Protein AF-A0A8T5RRR8-F1 (afdb_monomer_lite)

Sequence (151 aa):
MMFDWLWATLPSEVGQSVFDFFSFGHLAMGVVVFSLLSLISTIRNLFDPNNFKVQKSHWLWFFVGTIIFAVFWEVVENTLILQWGLKHLNQQDSIINAIADIVLGGISALIVGVIGYLLYEKVKKYEFLLFYISAALLFVLFFVIYVVLEF

Foldseek 3Di:
DPQLQAEPPDLVSVLRHQDYPCLVVLLLLLLQQLLVQLLVQQVVLVPVPVRNARDLVCLVVSLVSQLVVLLVVLVCCQPVCLVVVLDRVSDHHDPSNSVSSSVSSSVSNVVSSVVLVVCRVPDDSVVSNVSSVVSNVVSVVVVVVVSVVSD

pLDDT: mean 85.88, std 10.99, range [46.06, 98.31]

Radius of gyration: 17.38 Å; chains: 1; bounding box: 47×29×42 Å

Structure (mmCIF, N/CA/C/O backbone):
data_AF-A0A8T5RRR8-F1
#
_entry.id   AF-A0A8T5RRR8-F1
#
loop_
_atom_site.group_PDB
_atom_site.id
_atom_site.type_symbol
_atom_site.label_atom_id
_atom_site.label_alt_id
_atom_site.label_comp_id
_atom_site.label_asym_id
_atom_site.label_entity_id
_atom_site.label_seq_id
_atom_site.pdbx_PDB_ins_code
_atom_site.Cartn_x
_atom_site.Cartn_y
_atom_site.Cartn_z
_atom_site.occupancy
_atom_site.B_iso_or_equiv
_atom_site.auth_seq_id
_atom_site.auth_comp_id
_atom_site.auth_asym_id
_atom_site.auth_atom_id
_atom_site.pdbx_PDB_model_num
ATOM 1 N N . MET A 1 1 ? -24.731 -9.436 15.974 1.00 63.38 1 MET A N 1
ATOM 2 C CA . MET A 1 1 ? -24.956 -10.259 14.772 1.00 63.38 1 MET A CA 1
ATOM 3 C C . MET A 1 1 ? -23.724 -11.176 14.627 1.00 63.38 1 MET A C 1
ATOM 5 O O . MET A 1 1 ? -22.840 -11.095 15.472 1.00 63.38 1 MET A O 1
ATOM 9 N N . MET A 1 2 ? -23.709 -12.199 13.756 1.00 77.12 2 MET A N 1
ATOM 10 C CA . MET A 1 2 ? -22.743 -13.324 13.888 1.00 77.12 2 MET A CA 1
ATOM 11 C C . MET A 1 2 ? -21.328 -13.033 13.332 1.00 77.12 2 MET A C 1
ATOM 13 O O . MET A 1 2 ? -20.425 -13.841 13.538 1.00 77.12 2 MET A O 1
ATOM 17 N N . PHE A 1 3 ? -21.102 -11.892 12.666 1.00 86.06 3 PHE A N 1
ATOM 18 C CA . PHE A 1 3 ? -19.850 -11.620 11.934 1.00 86.06 3 PHE A CA 1
ATOM 19 C C . PHE A 1 3 ? -19.332 -10.182 12.053 1.00 86.06 3 PHE A C 1
ATOM 21 O O . PHE A 1 3 ? -18.475 -9.771 11.280 1.00 86.06 3 PHE A O 1
ATOM 28 N N . ASP A 1 4 ? 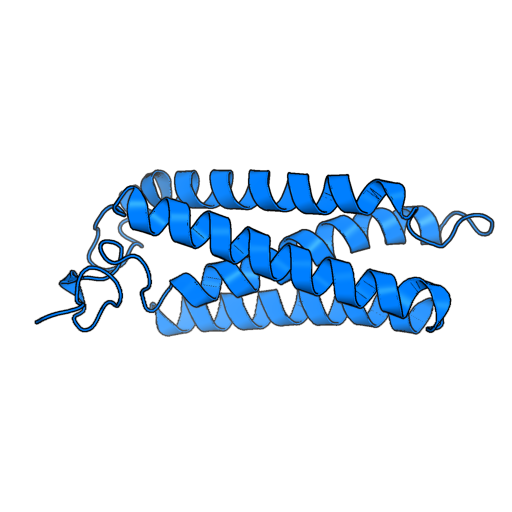-19.800 -9.450 13.054 1.00 86.38 4 ASP A N 1
ATOM 29 C CA . ASP A 1 4 ? -19.555 -8.011 13.217 1.00 86.38 4 ASP A CA 1
ATOM 30 C C . ASP A 1 4 ? -18.083 -7.742 13.578 1.00 86.38 4 ASP A C 1
ATOM 32 O O . ASP A 1 4 ? -17.547 -6.670 13.342 1.00 86.38 4 ASP A O 1
ATOM 36 N N . TRP A 1 5 ? -17.379 -8.756 14.092 1.00 89.94 5 TRP A N 1
ATOM 37 C CA . TRP A 1 5 ? -15.930 -8.721 14.307 1.00 89.94 5 TRP A CA 1
ATOM 38 C C . TRP A 1 5 ? -15.124 -8.842 13.003 1.00 89.94 5 TRP A C 1
ATOM 40 O O . TRP A 1 5 ? -13.959 -8.456 12.970 1.00 89.94 5 TRP A O 1
ATOM 50 N N . LEU A 1 6 ? -15.717 -9.402 11.941 1.00 94.38 6 LEU A N 1
ATOM 51 C CA . LEU A 1 6 ? -15.070 -9.624 10.646 1.00 94.38 6 LEU A CA 1
ATOM 52 C C . LEU A 1 6 ? -15.411 -8.513 9.651 1.00 94.38 6 LEU A C 1
ATOM 54 O O . LEU A 1 6 ? -14.509 -8.016 8.991 1.00 94.38 6 LEU A O 1
ATOM 58 N N . TRP A 1 7 ? -16.687 -8.142 9.545 1.00 94.56 7 TRP A N 1
ATOM 59 C CA . TRP A 1 7 ? -17.172 -7.108 8.631 1.00 94.56 7 TRP A CA 1
ATOM 60 C C . TRP A 1 7 ? -17.918 -6.033 9.409 1.00 94.56 7 TRP A C 1
ATOM 62 O O . TRP A 1 7 ? -18.888 -6.353 10.097 1.00 94.56 7 TRP A O 1
ATOM 72 N N . ALA A 1 8 ? -17.512 -4.776 9.243 1.00 91.88 8 ALA A N 1
ATOM 73 C CA . ALA A 1 8 ? -18.269 -3.650 9.767 1.00 91.88 8 ALA A CA 1
ATOM 74 C C . ALA A 1 8 ? -19.593 -3.511 8.999 1.00 91.88 8 ALA A C 1
ATOM 76 O O . ALA A 1 8 ? -19.631 -3.332 7.780 1.00 91.88 8 ALA A O 1
ATOM 77 N N . THR A 1 9 ? -20.693 -3.604 9.732 1.00 91.56 9 THR A N 1
ATOM 78 C CA . THR A 1 9 ? -22.069 -3.418 9.257 1.00 91.56 9 THR A CA 1
ATOM 79 C C . THR A 1 9 ? -22.707 -2.148 9.816 1.00 91.56 9 THR A C 1
ATOM 81 O O . THR A 1 9 ? -23.676 -1.643 9.246 1.00 91.56 9 THR A O 1
ATOM 84 N N . LEU A 1 10 ? -22.149 -1.610 10.903 1.00 91.50 10 LEU A N 1
ATOM 85 C CA . LEU A 1 10 ? -22.557 -0.362 11.541 1.00 91.50 10 LEU A CA 1
ATOM 86 C C . LEU A 1 10 ? -21.399 0.651 11.562 1.00 91.50 10 LEU A C 1
ATOM 88 O O . LEU A 1 10 ? -20.241 0.251 11.660 1.00 91.50 10 LEU A O 1
ATOM 92 N N . PRO A 1 11 ? -21.680 1.969 11.572 1.00 90.06 11 PRO A N 1
ATOM 93 C CA . PRO A 1 11 ? -20.634 2.995 11.664 1.00 90.06 11 PRO A CA 1
ATOM 94 C C . PRO A 1 11 ? -19.721 2.846 12.890 1.00 90.06 11 PRO A C 1
ATOM 96 O O . PRO A 1 11 ? -18.527 3.090 12.810 1.00 90.06 11 PRO A O 1
ATOM 99 N N . SER A 1 12 ? -20.262 2.394 14.025 1.00 91.00 12 SER A N 1
ATOM 100 C CA . SER A 1 12 ? -19.493 2.170 15.258 1.00 91.00 12 SER A CA 1
ATOM 101 C C . SER A 1 12 ? -18.537 0.974 15.207 1.00 91.00 12 SER A C 1
ATOM 103 O O . SER A 1 12 ? -17.795 0.759 16.158 1.00 91.00 12 SER A O 1
ATOM 105 N N . GLU A 1 13 ? -18.616 0.152 14.161 1.00 93.50 13 GLU A N 1
ATOM 106 C CA . GLU A 1 13 ? -17.761 -1.026 13.964 1.00 93.50 13 GLU A CA 1
ATOM 107 C C . GLU A 1 13 ? -16.540 -0.703 13.084 1.00 93.50 13 GLU A C 1
ATOM 109 O O . GLU A 1 13 ? -15.599 -1.491 13.018 1.00 93.50 13 GLU A O 1
ATOM 114 N N . VAL A 1 14 ? -16.530 0.469 12.440 1.00 91.38 14 VAL A N 1
ATOM 115 C CA . VAL A 1 14 ? -15.414 0.960 11.623 1.00 91.38 14 VAL A CA 1
ATOM 116 C C . VAL A 1 14 ? -14.182 1.194 12.500 1.00 91.38 14 VAL A C 1
ATOM 118 O O . VAL A 1 14 ? -14.290 1.754 13.593 1.00 91.38 14 VAL A O 1
ATOM 121 N N . GLY A 1 15 ? -13.024 0.710 12.051 1.00 90.69 15 GLY A N 1
ATOM 122 C CA . GLY A 1 15 ? -11.801 0.637 12.848 1.00 90.69 15 GLY A CA 1
ATOM 123 C C . GLY A 1 15 ? -11.802 -0.491 13.889 1.00 90.69 15 GLY A C 1
ATOM 124 O O . GLY A 1 15 ? -10.772 -0.786 14.483 1.00 90.69 15 GLY A O 1
ATOM 125 N N . GLN A 1 16 ? -12.927 -1.170 14.150 1.00 95.19 16 GLN A N 1
ATOM 126 C CA . GLN A 1 16 ? -12.983 -2.273 15.121 1.00 95.19 16 GLN A CA 1
ATOM 127 C C . GLN A 1 16 ? -12.952 -3.644 14.446 1.00 95.19 16 GLN A C 1
ATOM 129 O O . GLN A 1 16 ? -12.198 -4.521 14.883 1.00 95.19 16 GLN A O 1
ATOM 134 N N . SER A 1 17 ? -13.762 -3.831 13.403 1.00 95.88 17 SER A N 1
ATOM 135 C CA . SER A 1 17 ? -13.839 -5.069 12.620 1.00 95.88 17 SER A CA 1
ATOM 136 C C . SER A 1 17 ? -12.576 -5.302 11.789 1.00 95.88 17 SER A C 1
ATOM 138 O O . SER A 1 17 ? -11.897 -4.358 11.421 1.00 95.88 17 SER A O 1
ATOM 140 N N . VAL A 1 18 ? -12.280 -6.560 11.441 1.00 96.06 18 VAL A N 1
ATOM 141 C CA . VAL A 1 18 ? -11.140 -6.915 10.562 1.00 96.06 18 VAL A CA 1
ATOM 142 C C . VAL A 1 18 ? -11.202 -6.182 9.219 1.00 96.06 18 VAL A C 1
ATOM 144 O O . VAL A 1 18 ? -10.171 -5.776 8.698 1.00 96.06 18 VAL A O 1
ATOM 147 N N . PHE A 1 19 ? -12.398 -6.088 8.639 1.00 94.62 19 PHE A N 1
ATOM 148 C CA . PHE A 1 19 ? -12.648 -5.385 7.394 1.00 94.62 19 PHE A CA 1
ATOM 149 C C . PHE A 1 19 ? -13.750 -4.361 7.597 1.00 94.62 19 PHE A C 1
ATOM 151 O O . PHE A 1 19 ? -14.848 -4.684 8.065 1.00 94.62 19 PHE A O 1
ATOM 158 N N . ASP A 1 20 ? -13.480 -3.144 7.161 1.00 91.50 20 ASP A N 1
ATOM 159 C CA . ASP A 1 20 ? -14.453 -2.071 7.130 1.00 91.50 20 ASP A CA 1
ATOM 160 C C . ASP A 1 20 ? -14.444 -1.363 5.770 1.00 91.50 20 ASP A C 1
ATOM 162 O O . ASP A 1 20 ? -13.872 -1.833 4.780 1.00 91.50 20 ASP A O 1
ATOM 166 N N . PHE A 1 21 ? -15.171 -0.254 5.691 1.00 85.06 21 PHE A N 1
ATOM 167 C CA . PHE A 1 21 ? -15.261 0.538 4.472 1.00 85.06 21 PHE A CA 1
ATOM 168 C C . PHE A 1 21 ? -13.891 1.068 4.008 1.00 85.06 21 PHE A C 1
ATOM 170 O O . PHE A 1 21 ? -13.645 1.151 2.801 1.00 85.06 21 PHE A O 1
ATOM 177 N N . PHE A 1 22 ? -12.990 1.381 4.943 1.00 87.56 22 PHE A N 1
ATOM 178 C CA . PHE A 1 22 ? -11.691 1.992 4.675 1.00 87.56 22 PHE A CA 1
ATOM 179 C C . PHE A 1 22 ? -10.600 0.972 4.337 1.00 87.56 22 PHE A C 1
ATOM 181 O O . PHE A 1 22 ? -9.652 1.320 3.631 1.00 87.56 22 PHE A O 1
ATOM 188 N N . SER A 1 23 ? -10.800 -0.312 4.651 1.00 90.81 23 SER A N 1
ATOM 189 C CA . SER A 1 23 ? -9.895 -1.407 4.267 1.00 90.81 23 SER A CA 1
ATOM 190 C C . SER A 1 23 ? -9.541 -1.451 2.766 1.00 90.81 23 SER A C 1
ATOM 192 O O . SER A 1 23 ? -8.420 -1.798 2.374 1.00 90.81 23 SER A O 1
ATOM 194 N N . PHE A 1 24 ? -10.456 -1.043 1.876 1.00 88.06 24 PHE A N 1
ATOM 195 C CA . PHE A 1 24 ? -10.166 -0.944 0.435 1.00 88.06 24 PHE A CA 1
ATOM 196 C C . PHE A 1 24 ? -9.167 0.169 0.088 1.00 88.06 24 PHE A C 1
ATOM 198 O O . PHE A 1 24 ? -8.454 0.068 -0.917 1.00 88.06 24 PHE A O 1
ATOM 205 N N . GLY A 1 25 ? -9.075 1.204 0.922 1.00 88.75 25 GLY A N 1
ATOM 206 C CA . GLY A 1 25 ? -8.061 2.246 0.815 1.00 88.75 25 GLY A CA 1
ATOM 207 C C . GLY A 1 25 ? -6.650 1.699 0.985 1.00 88.75 25 GLY A C 1
ATOM 208 O O . GLY A 1 25 ? -5.766 2.061 0.208 1.00 88.75 25 GLY A O 1
ATOM 209 N N . HIS A 1 26 ? -6.447 0.733 1.883 1.00 92.38 26 HIS A N 1
ATOM 210 C CA . HIS A 1 26 ? -5.135 0.110 2.079 1.00 92.38 26 HIS A CA 1
ATOM 211 C C . HIS A 1 26 ? -4.746 -0.800 0.907 1.00 92.38 26 HIS A C 1
ATOM 213 O O . HIS A 1 26 ? -3.585 -0.804 0.487 1.00 92.38 26 HIS A O 1
ATOM 219 N N . LEU A 1 27 ? -5.715 -1.482 0.275 1.00 91.56 27 LEU A N 1
ATOM 220 C CA . LEU A 1 27 ? -5.478 -2.163 -1.005 1.00 91.56 27 LEU A CA 1
ATOM 221 C C . LEU A 1 27 ? -4.992 -1.172 -2.072 1.00 91.56 27 LEU A C 1
ATOM 223 O O . LEU A 1 27 ? -3.963 -1.417 -2.708 1.00 91.56 27 LEU A O 1
ATOM 227 N N . ALA A 1 28 ? -5.693 -0.050 -2.257 1.00 89.75 28 ALA A N 1
ATOM 228 C CA . ALA A 1 28 ? -5.306 0.973 -3.228 1.00 89.75 28 ALA A CA 1
ATOM 229 C C . ALA A 1 28 ? -3.927 1.578 -2.907 1.00 89.75 28 ALA A C 1
ATOM 231 O O . ALA A 1 28 ? -3.086 1.707 -3.797 1.00 89.75 28 ALA A O 1
ATOM 232 N N . MET A 1 29 ? -3.655 1.871 -1.635 1.00 90.75 29 MET A N 1
ATOM 233 C CA . MET A 1 29 ? -2.357 2.347 -1.158 1.00 90.75 29 MET A CA 1
ATOM 234 C C . MET A 1 29 ? -1.228 1.382 -1.536 1.00 90.75 29 MET A C 1
ATOM 236 O O . MET A 1 29 ? -0.218 1.814 -2.095 1.00 90.75 29 MET A O 1
ATOM 240 N N . GLY A 1 30 ? -1.399 0.078 -1.303 1.00 94.00 30 GLY A N 1
ATOM 241 C CA . GLY A 1 30 ? -0.371 -0.918 -1.611 1.00 94.00 30 GLY A CA 1
ATOM 242 C C . GLY A 1 30 ? -0.024 -1.008 -3.102 1.00 94.00 30 GLY A C 1
ATOM 243 O O . GLY A 1 30 ? 1.158 -1.038 -3.457 1.00 94.00 30 GLY A O 1
ATOM 244 N N . VAL A 1 31 ? -1.027 -0.938 -3.992 1.00 91.94 31 VAL A N 1
ATOM 245 C CA . VAL A 1 31 ? -0.812 -0.853 -5.455 1.00 91.94 31 VAL A CA 1
ATOM 246 C C . VAL A 1 31 ? 0.116 0.306 -5.797 1.00 91.94 31 VAL A C 1
ATOM 248 O O . VAL A 1 31 ? 0.997 0.205 -6.657 1.00 91.94 31 VAL A O 1
ATOM 251 N N . VAL A 1 32 ? -0.095 1.425 -5.124 1.00 90.88 32 VAL A N 1
ATOM 252 C CA . VAL A 1 32 ? 0.451 2.707 -5.533 1.00 90.88 32 VAL A CA 1
ATOM 253 C C . VAL A 1 32 ? 1.834 2.894 -4.982 1.00 90.88 32 VAL A C 1
ATOM 255 O O . VAL A 1 32 ? 2.729 3.253 -5.738 1.00 90.88 32 VAL A O 1
ATOM 258 N N . VAL A 1 33 ? 2.026 2.638 -3.694 1.00 93.00 33 VAL A N 1
ATOM 259 C CA . VAL A 1 33 ? 3.339 2.736 -3.064 1.00 93.00 33 VAL A CA 1
ATOM 260 C C . VAL A 1 33 ? 4.308 1.803 -3.781 1.00 93.00 33 VAL A C 1
ATOM 262 O O . VAL A 1 33 ? 5.386 2.242 -4.186 1.00 93.00 33 VAL A O 1
ATOM 265 N N . PHE A 1 34 ? 3.889 0.565 -4.069 1.00 94.06 34 PHE A N 1
ATOM 266 C CA . PHE A 1 34 ? 4.693 -0.360 -4.863 1.00 94.06 34 PHE A CA 1
ATOM 267 C C . PHE A 1 34 ? 5.016 0.217 -6.249 1.00 94.06 34 PHE A C 1
ATOM 269 O O . PHE A 1 34 ? 6.170 0.207 -6.687 1.00 94.06 34 PHE A O 1
ATOM 276 N N . SER A 1 35 ? 4.007 0.764 -6.933 1.00 90.38 35 SER A N 1
ATOM 277 C CA . SER A 1 35 ? 4.170 1.362 -8.261 1.00 90.38 35 SER A CA 1
ATOM 278 C C . SER A 1 35 ? 5.079 2.589 -8.260 1.00 90.38 35 SER A C 1
ATOM 280 O O . SER A 1 35 ? 5.885 2.735 -9.173 1.00 90.38 35 SER A O 1
ATOM 282 N N . LEU A 1 36 ? 5.002 3.444 -7.240 1.00 89.81 36 LEU A N 1
ATOM 283 C CA . LEU A 1 36 ? 5.832 4.637 -7.081 1.00 89.81 36 LEU A CA 1
ATOM 284 C C . LEU A 1 36 ? 7.285 4.266 -6.797 1.00 89.81 36 LEU A C 1
ATOM 286 O O . LEU A 1 36 ? 8.182 4.798 -7.449 1.00 89.81 36 LEU A O 1
ATOM 290 N N . LEU A 1 37 ? 7.532 3.320 -5.887 1.00 90.56 37 LEU A N 1
ATOM 291 C CA . LEU A 1 37 ? 8.882 2.814 -5.617 1.00 90.56 37 LEU A CA 1
ATOM 292 C C . LEU A 1 37 ? 9.499 2.193 -6.880 1.00 90.56 37 LEU A C 1
ATOM 294 O O . LEU A 1 37 ? 10.645 2.492 -7.235 1.00 90.56 37 LEU A O 1
ATOM 298 N N . SER A 1 38 ? 8.709 1.402 -7.613 1.00 87.44 38 SER A N 1
ATOM 299 C CA . SER A 1 38 ? 9.117 0.821 -8.894 1.00 87.44 38 SER A CA 1
ATOM 300 C C . SER A 1 38 ? 9.376 1.889 -9.962 1.00 87.44 38 SER A C 1
ATOM 302 O O . SER A 1 38 ? 10.386 1.835 -10.675 1.00 87.44 38 SER A O 1
ATOM 304 N N . LEU A 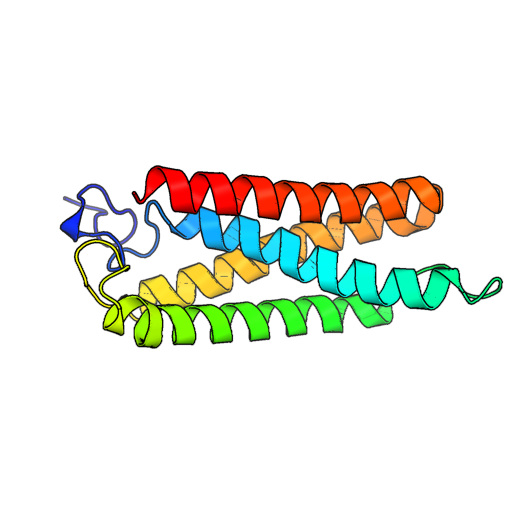1 39 ? 8.523 2.914 -10.038 1.00 84.31 39 LEU A N 1
ATOM 305 C CA . LEU A 1 39 ? 8.656 4.033 -10.967 1.00 84.31 39 LEU A CA 1
ATOM 306 C C . LEU A 1 39 ? 9.914 4.855 -10.680 1.00 84.31 39 LEU A C 1
ATOM 308 O O . LEU A 1 39 ? 10.671 5.116 -11.609 1.00 84.31 39 LEU A O 1
ATOM 312 N N . ILE A 1 40 ? 10.187 5.206 -9.420 1.00 84.19 40 ILE A N 1
ATOM 313 C CA . ILE A 1 40 ? 11.398 5.943 -9.020 1.00 84.19 40 ILE A CA 1
ATOM 314 C C . ILE A 1 40 ? 12.654 5.177 -9.459 1.00 84.19 40 ILE A C 1
ATOM 316 O O . ILE A 1 40 ? 13.563 5.757 -10.061 1.00 84.19 40 ILE A O 1
ATOM 320 N N . SER A 1 41 ? 12.684 3.855 -9.248 1.00 79.75 41 SER A N 1
ATOM 321 C CA . SER A 1 41 ? 13.788 3.021 -9.736 1.00 79.75 41 SER A CA 1
ATOM 322 C C . SER A 1 41 ? 13.853 2.953 -11.264 1.00 79.75 41 SER A C 1
ATOM 324 O O . SER A 1 41 ? 14.949 2.879 -11.816 1.00 79.75 41 SER A O 1
ATOM 326 N N . THR A 1 42 ? 12.713 2.966 -11.957 1.00 73.25 42 THR A N 1
ATOM 327 C CA . THR A 1 42 ? 12.655 2.943 -13.428 1.00 73.25 42 THR A CA 1
ATOM 328 C C . THR A 1 42 ? 13.121 4.271 -14.025 1.00 73.25 42 THR A C 1
ATOM 330 O O . THR A 1 42 ? 13.813 4.279 -15.040 1.00 73.25 42 THR A O 1
ATOM 333 N N . ILE A 1 43 ? 12.786 5.403 -13.395 1.00 72.31 43 ILE A N 1
ATOM 334 C CA . ILE A 1 43 ? 13.189 6.740 -13.844 1.00 72.31 43 ILE A CA 1
ATOM 335 C C . ILE A 1 43 ? 14.702 6.895 -13.770 1.00 72.31 43 ILE A C 1
ATOM 337 O O . ILE A 1 43 ? 15.304 7.366 -14.729 1.00 72.31 43 ILE A O 1
ATOM 341 N N . ARG A 1 44 ? 15.344 6.435 -12.690 1.00 67.56 44 ARG A N 1
ATOM 342 C CA . ARG A 1 44 ? 16.814 6.402 -12.620 1.00 67.56 44 ARG A CA 1
ATOM 343 C C . ARG A 1 44 ? 17.415 5.670 -13.826 1.00 67.56 44 ARG A C 1
ATOM 345 O O . ARG A 1 44 ? 18.393 6.129 -14.406 1.00 67.56 44 ARG A O 1
ATOM 352 N N . ASN A 1 45 ? 16.777 4.579 -14.232 1.00 67.25 45 ASN A N 1
ATOM 353 C CA . ASN A 1 45 ? 17.196 3.765 -15.360 1.00 67.25 45 ASN A CA 1
ATOM 354 C C . ASN A 1 45 ? 16.822 4.377 -16.730 1.00 67.25 45 ASN A C 1
ATOM 356 O O . ASN A 1 45 ? 17.396 3.978 -17.738 1.00 67.25 45 ASN A O 1
ATOM 360 N N . LEU A 1 46 ? 15.922 5.375 -16.812 1.00 64.62 46 LEU A N 1
ATOM 361 C CA . LEU A 1 46 ? 15.652 6.126 -18.057 1.00 64.62 46 LEU A CA 1
ATOM 362 C C . LEU A 1 46 ? 16.900 6.841 -18.578 1.00 64.62 46 LEU A C 1
ATOM 364 O O . LEU A 1 46 ? 17.048 6.959 -19.795 1.00 64.62 46 LEU A O 1
ATOM 368 N N . PHE A 1 47 ? 17.762 7.299 -17.669 1.00 67.19 47 PHE A N 1
ATOM 369 C CA . PHE A 1 47 ? 18.980 8.048 -17.978 1.00 67.19 47 PHE A CA 1
ATOM 370 C C . PHE A 1 47 ? 20.201 7.150 -18.227 1.00 67.19 47 PHE A C 1
ATOM 372 O O . PHE A 1 47 ? 21.237 7.653 -18.654 1.00 67.19 47 PHE A O 1
ATOM 379 N N . ASP A 1 48 ? 20.077 5.835 -18.008 1.00 67.81 48 ASP A N 1
ATOM 380 C CA . ASP A 1 48 ? 21.087 4.844 -18.379 1.00 67.81 48 ASP A CA 1
ATOM 381 C C . ASP A 1 48 ? 20.628 4.078 -19.638 1.00 67.81 48 ASP A C 1
ATOM 383 O O . ASP A 1 48 ? 19.790 3.170 -19.551 1.00 67.81 48 ASP A O 1
ATOM 387 N N . PRO A 1 49 ? 21.155 4.417 -20.831 1.00 59.59 49 PRO A N 1
ATOM 388 C CA . PRO A 1 49 ? 20.758 3.773 -22.081 1.00 59.59 49 PRO A CA 1
ATOM 389 C C . PRO A 1 49 ? 21.081 2.270 -22.122 1.00 59.59 49 PRO A C 1
ATOM 391 O O . PRO A 1 49 ? 20.474 1.555 -22.920 1.00 59.59 49 PRO A O 1
ATOM 394 N N . ASN A 1 50 ? 21.968 1.777 -21.250 1.00 63.12 50 ASN A N 1
ATOM 395 C CA . ASN A 1 50 ? 22.372 0.372 -21.203 1.00 63.12 50 ASN A CA 1
ATOM 396 C C . ASN A 1 50 ? 21.585 -0.456 -20.177 1.00 63.12 50 ASN A C 1
ATOM 398 O O . ASN A 1 50 ? 21.679 -1.683 -20.197 1.00 63.12 50 ASN A O 1
ATOM 402 N N . ASN A 1 51 ? 20.809 0.174 -19.284 1.00 62.12 51 ASN A N 1
ATOM 403 C CA . ASN A 1 51 ? 20.214 -0.526 -18.140 1.00 62.12 51 ASN A CA 1
ATOM 404 C C . ASN A 1 51 ? 18.795 -0.058 -17.803 1.00 62.12 51 ASN A C 1
ATOM 406 O O . ASN A 1 51 ? 18.432 0.133 -16.646 1.00 62.12 51 ASN A O 1
ATOM 410 N N . PHE A 1 52 ? 17.970 0.118 -18.837 1.00 58.62 52 PHE A N 1
ATOM 411 C CA . PHE A 1 52 ? 16.647 0.719 -18.691 1.00 58.62 52 PHE A CA 1
ATOM 412 C C . PHE A 1 52 ? 15.676 -0.063 -17.787 1.00 58.62 52 PHE A C 1
ATOM 414 O O . PHE A 1 52 ? 14.768 0.508 -17.181 1.00 58.62 52 PHE A O 1
ATOM 421 N N . LYS A 1 53 ? 15.818 -1.384 -17.712 1.00 61.00 53 LYS A N 1
ATOM 422 C CA . LYS A 1 53 ? 14.837 -2.206 -17.018 1.00 61.00 53 LYS A CA 1
ATOM 423 C C . LYS A 1 53 ? 15.148 -2.297 -15.519 1.00 61.00 53 LYS A C 1
ATOM 425 O O . LYS A 1 53 ? 16.299 -2.439 -15.120 1.00 61.00 53 LYS A O 1
ATOM 430 N N . VAL A 1 54 ? 14.116 -2.198 -14.680 1.00 64.19 54 VAL A N 1
ATOM 431 C CA . VAL A 1 54 ? 14.226 -2.420 -13.229 1.00 64.19 54 VAL A CA 1
ATOM 432 C C . VAL A 1 54 ? 14.814 -3.801 -12.982 1.00 64.19 54 VAL A C 1
ATOM 434 O O . VAL A 1 54 ? 14.271 -4.794 -13.459 1.00 64.19 54 VAL A O 1
ATOM 437 N N . GLN A 1 55 ? 15.897 -3.893 -12.215 1.00 70.31 55 GLN A N 1
ATOM 438 C CA . GLN A 1 55 ? 16.426 -5.202 -11.860 1.00 70.31 55 GLN A CA 1
ATOM 439 C C . GLN A 1 55 ? 15.362 -5.976 -11.078 1.00 70.31 55 GLN A C 1
ATOM 441 O O . GLN A 1 55 ? 14.823 -5.472 -10.094 1.00 70.31 55 GLN A O 1
ATOM 446 N N . LYS A 1 56 ? 15.078 -7.215 -11.498 1.00 74.50 56 LYS A N 1
ATOM 447 C CA . LYS A 1 56 ? 14.121 -8.110 -10.820 1.00 74.50 56 LYS A CA 1
ATOM 448 C C . LYS A 1 56 ? 14.413 -8.227 -9.313 1.00 74.50 56 LYS A C 1
ATOM 450 O O . LYS A 1 56 ? 13.497 -8.393 -8.521 1.00 74.50 56 LYS A O 1
ATOM 455 N N . SER A 1 57 ? 15.677 -8.077 -8.911 1.00 76.25 57 SER A N 1
ATOM 456 C CA . SER A 1 57 ? 16.128 -8.049 -7.513 1.00 76.25 57 SER A CA 1
ATOM 457 C C . SER A 1 57 ? 15.551 -6.892 -6.683 1.00 76.25 57 SER A C 1
ATOM 459 O O . SER A 1 57 ? 15.419 -7.030 -5.471 1.00 76.25 57 SER A O 1
ATOM 461 N N . HIS A 1 58 ? 15.177 -5.763 -7.293 1.00 84.25 58 HIS A N 1
ATOM 462 C CA . HIS A 1 58 ? 14.633 -4.602 -6.575 1.00 84.25 58 HIS A CA 1
ATOM 463 C C . HIS A 1 58 ? 13.181 -4.785 -6.131 1.00 84.25 58 HIS A C 1
ATOM 465 O O . HIS A 1 58 ? 12.685 -4.059 -5.279 1.00 84.25 58 HIS A O 1
ATOM 471 N N . TRP A 1 59 ? 12.495 -5.777 -6.679 1.00 88.38 59 TRP A N 1
ATOM 472 C CA . TRP A 1 59 ? 11.072 -5.977 -6.468 1.00 88.38 59 TRP A CA 1
ATOM 473 C C . TRP A 1 59 ? 10.732 -6.424 -5.055 1.00 88.38 59 TRP A C 1
ATOM 475 O O . TRP A 1 59 ? 9.760 -5.950 -4.470 1.00 88.38 59 TRP A O 1
ATOM 485 N N . LEU A 1 60 ? 11.581 -7.284 -4.491 1.00 91.38 60 LEU A N 1
ATOM 486 C CA . LEU A 1 60 ? 11.507 -7.644 -3.083 1.00 91.38 60 LEU A CA 1
ATOM 487 C C . LEU A 1 60 ? 11.661 -6.396 -2.206 1.00 91.38 60 LEU A C 1
ATOM 489 O O . LEU A 1 60 ? 10.911 -6.224 -1.253 1.00 91.38 60 LEU A O 1
ATOM 493 N N . TRP A 1 61 ? 12.578 -5.493 -2.562 1.00 93.31 61 TRP A N 1
ATOM 494 C CA . TRP A 1 61 ? 12.781 -4.247 -1.825 1.00 93.31 61 TRP A CA 1
ATOM 495 C C . TRP A 1 61 ? 11.597 -3.285 -1.945 1.00 93.31 61 TRP A C 1
ATOM 497 O O . TRP A 1 61 ? 11.266 -2.629 -0.963 1.00 93.31 61 TRP A O 1
ATOM 507 N N . PHE A 1 62 ? 10.914 -3.227 -3.091 1.00 93.75 62 PHE A N 1
ATOM 508 C CA . PHE A 1 62 ? 9.691 -2.424 -3.230 1.00 93.75 62 PHE A CA 1
ATOM 509 C C . PHE A 1 62 ? 8.528 -3.007 -2.437 1.00 93.75 62 PHE A C 1
ATOM 511 O O . PHE A 1 62 ? 7.784 -2.257 -1.811 1.00 93.75 62 PHE A O 1
ATOM 518 N N . PHE A 1 63 ? 8.399 -4.335 -2.410 1.00 96.12 63 PHE A N 1
ATOM 519 C CA . PHE A 1 63 ? 7.419 -5.010 -1.566 1.00 96.12 63 PHE A CA 1
ATOM 520 C C . PHE A 1 63 ? 7.679 -4.714 -0.083 1.00 96.12 63 PHE A C 1
ATOM 522 O O . PHE A 1 63 ? 6.795 -4.208 0.600 1.00 96.12 63 PHE A O 1
ATOM 529 N N . VAL A 1 64 ? 8.913 -4.920 0.392 1.00 96.69 64 VAL A N 1
ATOM 530 C CA . VAL A 1 64 ? 9.311 -4.599 1.774 1.00 96.69 64 VAL A CA 1
ATOM 531 C C . VAL A 1 64 ? 9.089 -3.116 2.084 1.00 96.69 64 VAL A C 1
ATOM 533 O O . VAL A 1 64 ? 8.524 -2.789 3.123 1.00 96.69 64 VAL A O 1
ATOM 536 N N . GLY A 1 65 ? 9.466 -2.216 1.172 1.00 96.81 65 GLY A N 1
ATOM 537 C CA . GLY A 1 65 ? 9.222 -0.780 1.311 1.00 96.81 65 GLY A CA 1
ATOM 538 C C . GLY A 1 65 ? 7.735 -0.431 1.404 1.00 96.81 65 GLY A C 1
ATOM 539 O O . GLY A 1 65 ? 7.366 0.448 2.176 1.00 96.81 65 GLY A O 1
ATOM 540 N N . THR A 1 66 ? 6.876 -1.157 0.687 1.00 97.19 66 THR A N 1
ATOM 541 C CA . THR A 1 66 ? 5.419 -0.979 0.757 1.00 97.19 66 THR A CA 1
ATOM 542 C C . THR A 1 66 ? 4.855 -1.441 2.099 1.00 97.19 66 THR A C 1
ATOM 544 O O . THR A 1 66 ? 4.032 -0.738 2.672 1.00 97.19 66 THR A O 1
ATOM 547 N N . ILE A 1 67 ? 5.344 -2.557 2.652 1.00 98.31 67 ILE A N 1
ATOM 548 C CA . ILE A 1 67 ? 4.966 -3.003 4.004 1.00 98.31 67 ILE A CA 1
ATOM 549 C C . ILE A 1 67 ? 5.406 -1.987 5.062 1.00 98.31 67 ILE A C 1
ATOM 551 O O . ILE A 1 67 ? 4.621 -1.640 5.939 1.00 98.31 67 ILE A O 1
ATOM 555 N N . ILE A 1 68 ? 6.637 -1.470 4.967 1.00 98.25 68 ILE A N 1
ATOM 556 C CA . ILE A 1 68 ? 7.131 -0.425 5.879 1.00 98.25 68 ILE A CA 1
ATOM 557 C C . ILE A 1 68 ? 6.241 0.818 5.799 1.00 98.25 68 ILE A C 1
ATOM 559 O O . ILE A 1 68 ? 5.890 1.383 6.832 1.00 98.25 68 ILE A O 1
ATOM 563 N N . PHE A 1 69 ? 5.859 1.232 4.588 1.00 97.19 69 PHE A N 1
ATOM 564 C CA . PHE A 1 69 ? 4.953 2.360 4.405 1.00 97.19 69 PHE A CA 1
ATOM 565 C C . PHE A 1 69 ? 3.565 2.087 4.991 1.00 97.19 69 PHE A C 1
ATOM 567 O O . PHE A 1 69 ? 3.032 2.963 5.656 1.00 97.19 69 PHE A O 1
ATOM 574 N N . ALA A 1 70 ? 3.000 0.892 4.795 1.00 96.69 70 ALA A N 1
ATOM 575 C CA . ALA A 1 70 ? 1.702 0.534 5.363 1.00 96.69 70 ALA A CA 1
ATOM 576 C C . ALA A 1 70 ? 1.724 0.597 6.898 1.00 96.69 70 ALA A C 1
ATOM 578 O O . ALA A 1 70 ? 0.869 1.236 7.493 1.00 96.69 70 ALA A O 1
ATOM 579 N N . VAL A 1 71 ? 2.766 0.049 7.535 1.00 98.25 71 VAL A N 1
ATOM 580 C CA . VAL A 1 71 ? 2.965 0.170 8.992 1.00 98.25 71 VAL A CA 1
ATOM 581 C C . VAL A 1 71 ? 3.086 1.635 9.419 1.00 98.25 71 VAL A C 1
ATOM 583 O O . VAL A 1 71 ? 2.501 2.042 10.418 1.00 98.25 71 VAL A O 1
ATOM 586 N N . PHE A 1 72 ? 3.853 2.437 8.678 1.00 97.31 72 PHE A N 1
ATOM 587 C CA . PHE A 1 72 ? 3.981 3.866 8.957 1.00 97.31 72 PHE A CA 1
ATOM 588 C C . PHE A 1 72 ? 2.637 4.596 8.833 1.00 97.31 72 PHE A C 1
ATOM 590 O O . PHE A 1 72 ? 2.334 5.439 9.674 1.00 97.31 72 PHE A O 1
ATOM 597 N N . TRP A 1 73 ? 1.835 4.261 7.822 1.00 95.19 73 TRP A N 1
ATOM 598 C CA . TRP A 1 73 ? 0.517 4.846 7.610 1.00 95.19 73 TRP A CA 1
ATOM 599 C C . TRP A 1 73 ? -0.438 4.525 8.761 1.00 95.19 73 TRP A C 1
ATOM 601 O O . TRP A 1 73 ? -1.011 5.455 9.315 1.00 95.19 73 TRP A O 1
ATOM 611 N N . GLU A 1 74 ? -0.496 3.269 9.219 1.00 95.75 74 GLU A N 1
ATOM 612 C CA . GLU A 1 74 ? -1.292 2.886 10.399 1.00 95.75 74 GLU A CA 1
ATOM 613 C C . GLU A 1 74 ? -0.915 3.686 11.648 1.00 95.75 74 GLU A C 1
ATOM 615 O O . GLU A 1 74 ? -1.773 4.102 12.430 1.00 95.75 74 GLU A O 1
ATOM 620 N N . VAL A 1 75 ? 0.386 3.931 11.840 1.00 96.62 75 VAL A N 1
ATOM 621 C CA . VAL A 1 75 ? 0.871 4.761 12.947 1.00 96.62 75 VAL A CA 1
ATOM 622 C C . VAL A 1 75 ? 0.418 6.207 12.773 1.00 96.62 75 VAL A C 1
ATOM 624 O O . VAL A 1 75 ? -0.052 6.804 13.739 1.00 96.62 75 VAL A O 1
ATOM 627 N N . VAL A 1 76 ? 0.546 6.786 11.575 1.00 94.12 76 VAL A N 1
ATOM 628 C CA . VAL A 1 76 ? 0.085 8.156 11.284 1.00 94.12 76 VAL A CA 1
ATOM 629 C C . VAL A 1 76 ? -1.418 8.285 11.510 1.00 94.12 76 VAL A C 1
ATOM 631 O O . VAL A 1 76 ? -1.861 9.255 12.129 1.00 94.12 76 VAL A O 1
ATOM 634 N N . GLU A 1 77 ? -2.192 7.305 11.066 1.00 91.12 77 GLU A N 1
ATOM 635 C CA . GLU A 1 77 ? -3.639 7.295 11.192 1.00 91.12 77 GLU A CA 1
ATOM 636 C C . GLU A 1 77 ? -4.082 7.239 12.658 1.00 91.12 77 GLU A C 1
ATOM 638 O O . GLU A 1 77 ? -4.814 8.107 13.141 1.00 91.12 77 GLU A O 1
ATOM 643 N N . ASN A 1 78 ? -3.542 6.283 13.412 1.00 94.56 78 ASN A N 1
ATOM 644 C CA . ASN A 1 78 ? -3.882 6.081 14.818 1.00 94.56 78 ASN A CA 1
ATOM 645 C C . ASN A 1 78 ? -3.183 7.059 15.779 1.00 94.56 78 ASN A C 1
ATOM 647 O O . ASN A 1 78 ? -3.318 6.934 16.997 1.00 94.56 78 ASN A O 1
ATOM 651 N N . THR A 1 79 ? -2.455 8.053 15.256 1.00 95.00 79 THR A N 1
ATOM 652 C CA . THR A 1 79 ? -1.861 9.133 16.058 1.00 95.00 79 THR A CA 1
ATOM 653 C C . THR A 1 79 ? -2.262 10.513 15.553 1.00 95.00 79 THR A C 1
ATOM 655 O O . THR A 1 79 ? -3.052 11.187 16.206 1.00 95.00 79 THR A O 1
ATOM 658 N N . LEU A 1 80 ? -1.736 10.952 14.410 1.00 92.94 80 LEU A N 1
ATOM 659 C CA . LEU A 1 80 ? -1.905 12.310 13.894 1.00 92.94 80 LEU A CA 1
ATOM 660 C C . LEU A 1 80 ? -3.326 12.551 13.381 1.00 92.94 80 LEU A C 1
ATOM 662 O O . LEU A 1 80 ? -3.941 13.548 13.755 1.00 92.94 80 LEU A O 1
ATOM 666 N N . ILE A 1 81 ? -3.864 11.631 12.572 1.00 89.62 81 ILE A N 1
ATOM 667 C CA . ILE A 1 81 ? -5.221 11.771 12.010 1.00 89.62 81 ILE A CA 1
ATOM 668 C C . ILE A 1 81 ? -6.262 11.717 13.134 1.00 89.62 81 ILE A C 1
ATOM 670 O O . ILE A 1 81 ? -7.164 12.558 13.178 1.00 89.62 81 ILE A O 1
ATOM 674 N N . LEU A 1 82 ? -6.084 10.802 14.094 1.00 90.94 82 LEU A N 1
ATOM 675 C CA . LEU A 1 82 ? -6.904 10.737 15.303 1.00 90.94 82 LEU A CA 1
ATOM 676 C C . LEU A 1 82 ? -6.813 12.027 16.141 1.00 90.94 82 LEU A C 1
ATOM 678 O O . LEU A 1 82 ? -7.835 12.575 16.540 1.00 90.94 82 LEU A O 1
ATOM 682 N N . GLN A 1 83 ? -5.614 12.572 16.377 1.00 93.75 83 GLN A N 1
ATOM 683 C CA . GLN A 1 83 ? -5.445 13.826 17.131 1.00 93.75 83 GLN A CA 1
ATOM 684 C C . GLN A 1 83 ? -6.087 15.037 16.447 1.00 93.75 83 GLN A C 1
ATOM 686 O O . GLN A 1 83 ? -6.548 15.954 17.128 1.00 93.75 83 GLN A O 1
ATOM 691 N N . TRP A 1 84 ? -6.123 15.055 15.115 1.00 90.75 84 TRP A N 1
ATOM 692 C CA . TRP A 1 84 ? -6.787 16.106 14.345 1.00 90.75 84 TRP A CA 1
ATO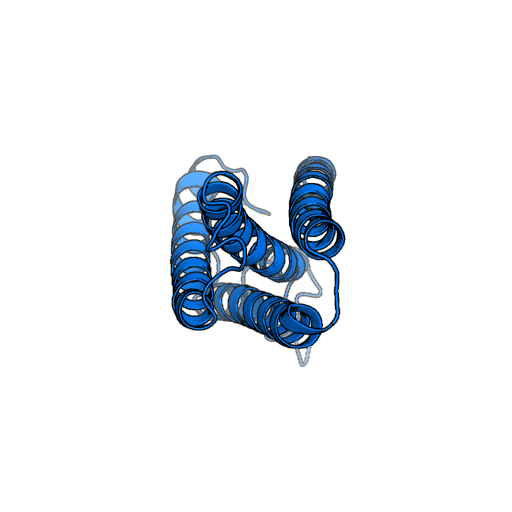M 693 C C . TRP A 1 84 ? -8.307 15.936 14.258 1.00 90.75 84 TRP A C 1
ATOM 695 O O . TRP A 1 84 ? -8.972 16.809 13.704 1.00 90.75 84 TRP A O 1
ATOM 705 N N . GLY A 1 85 ? -8.867 14.854 14.810 1.00 89.69 85 GLY A N 1
ATOM 706 C CA . GLY A 1 85 ? -10.301 14.577 14.750 1.00 89.69 85 GLY A CA 1
ATOM 707 C C . GLY A 1 85 ? -10.799 14.276 13.337 1.00 89.69 85 GLY A C 1
ATOM 708 O O . GLY A 1 85 ? -11.983 14.445 13.064 1.00 89.69 85 GLY A O 1
ATOM 709 N N . LEU A 1 86 ? -9.896 13.872 12.439 1.00 85.88 86 LEU A N 1
ATOM 710 C CA . LEU A 1 86 ? -10.207 13.553 11.043 1.00 85.88 86 LEU A CA 1
ATOM 711 C C . LEU A 1 86 ? -10.600 12.084 10.855 1.00 85.88 86 LEU A C 1
ATOM 713 O O . LEU A 1 86 ? -11.043 11.698 9.782 1.00 85.88 86 LEU A O 1
ATOM 717 N N . LYS A 1 87 ? -10.443 11.262 11.895 1.00 86.69 87 LYS A N 1
ATOM 718 C CA . LYS A 1 87 ? -10.799 9.849 11.856 1.00 86.69 87 LYS A CA 1
ATOM 719 C C . LYS A 1 87 ? -12.303 9.651 12.028 1.00 86.69 87 LYS A C 1
ATOM 721 O O . LYS A 1 87 ? -12.942 10.356 12.814 1.00 86.69 87 LYS A O 1
ATOM 726 N N . HIS A 1 88 ? -12.863 8.654 11.345 1.00 83.69 88 HIS A N 1
ATOM 727 C CA . HIS A 1 88 ? -14.276 8.309 11.472 1.00 83.69 88 HIS A CA 1
ATOM 728 C C . HIS A 1 88 ? -14.668 8.078 12.939 1.00 83.69 88 HIS A C 1
ATOM 730 O O . HIS A 1 88 ? -14.020 7.325 13.664 1.00 83.69 88 HIS A O 1
ATOM 736 N N . LEU A 1 89 ? -15.709 8.786 13.393 1.00 86.44 89 LEU A N 1
ATOM 737 C CA . LEU A 1 89 ? -16.182 8.808 14.788 1.00 86.44 89 LEU A CA 1
ATOM 738 C C . LEU A 1 89 ? -15.111 9.140 15.846 1.00 86.44 89 LEU A C 1
ATOM 740 O O . LEU A 1 89 ? -15.370 8.982 17.040 1.00 86.44 89 LEU A O 1
ATOM 744 N N . ASN A 1 90 ? -13.942 9.636 15.429 1.00 87.25 90 ASN A N 1
ATOM 745 C CA . ASN A 1 90 ? -12.796 9.923 16.282 1.00 87.25 90 ASN A CA 1
ATOM 746 C C . ASN A 1 90 ? -12.385 8.732 17.174 1.00 87.25 90 ASN A C 1
ATOM 748 O O . ASN A 1 90 ? -12.120 8.896 18.368 1.00 87.25 90 ASN A O 1
ATOM 752 N N . GLN A 1 91 ? -12.387 7.522 16.607 1.00 89.06 91 GLN A N 1
ATOM 753 C CA . GLN A 1 91 ? -12.034 6.286 17.311 1.00 89.06 91 GLN A CA 1
ATOM 754 C C . GLN A 1 91 ? -10.684 5.751 16.843 1.00 89.06 91 GLN A C 1
ATOM 756 O O . GLN A 1 91 ? -10.285 5.985 15.712 1.00 89.06 91 GLN A O 1
ATOM 761 N N . GLN A 1 92 ? -9.976 5.044 17.722 1.00 93.50 92 GLN A N 1
ATOM 762 C CA . GLN A 1 92 ? -8.734 4.354 17.379 1.00 93.50 92 GLN A CA 1
ATOM 763 C C . GLN A 1 92 ? -9.045 2.966 16.811 1.00 93.50 92 GLN A C 1
ATOM 765 O O . GLN A 1 92 ? -9.958 2.300 17.308 1.00 93.50 92 GLN A O 1
ATOM 770 N N . ASP A 1 93 ? -8.247 2.506 15.850 1.00 95.06 93 ASP A N 1
ATOM 771 C CA . ASP A 1 93 ? -8.384 1.148 15.340 1.00 95.06 93 ASP A CA 1
ATOM 772 C C . ASP A 1 93 ? -8.030 0.114 16.393 1.00 95.06 93 ASP A C 1
ATOM 774 O O . ASP A 1 93 ? -7.119 0.273 17.219 1.00 95.06 93 ASP A O 1
ATOM 778 N N . SER A 1 94 ? -8.729 -1.009 16.314 1.00 96.12 94 SER A N 1
ATOM 779 C CA . SER A 1 94 ? -8.311 -2.225 16.970 1.00 96.12 94 SER A CA 1
ATOM 780 C C . SER A 1 94 ? -7.007 -2.722 16.344 1.00 96.12 94 SER A C 1
ATOM 782 O O . SER A 1 94 ? -6.733 -2.555 15.157 1.00 96.12 94 SER A O 1
ATOM 784 N N . ILE A 1 95 ? -6.201 -3.418 17.146 1.00 96.69 95 ILE A N 1
ATOM 785 C CA . ILE A 1 95 ? -4.960 -4.044 16.665 1.00 96.69 95 ILE A CA 1
ATOM 786 C C . ILE A 1 95 ? -5.244 -5.000 15.494 1.00 96.69 95 ILE A C 1
ATOM 788 O O . ILE A 1 95 ? -4.406 -5.171 14.615 1.00 96.69 95 ILE A O 1
ATOM 792 N N . ILE A 1 96 ? -6.416 -5.640 15.488 1.00 96.94 96 ILE A N 1
ATOM 793 C CA . ILE A 1 96 ? -6.796 -6.601 14.454 1.00 96.94 96 ILE A CA 1
ATOM 794 C C . ILE A 1 96 ? -7.081 -5.891 13.127 1.00 96.94 96 ILE A C 1
ATOM 796 O O . ILE A 1 96 ? -6.596 -6.367 12.103 1.00 96.94 96 ILE A O 1
ATOM 800 N N . ASN A 1 97 ? -7.813 -4.773 13.153 1.00 96.75 97 ASN A N 1
ATOM 801 C CA . ASN A 1 97 ? -8.076 -3.944 11.974 1.00 96.75 97 ASN A CA 1
ATOM 802 C C . ASN A 1 97 ? -6.760 -3.398 11.393 1.00 96.75 97 ASN A C 1
ATOM 804 O O . ASN A 1 97 ? -6.411 -3.747 10.271 1.00 96.75 97 ASN A O 1
ATOM 808 N N . ALA A 1 98 ? -5.929 -2.744 12.212 1.00 97.19 98 ALA A N 1
ATOM 809 C CA . ALA A 1 98 ? -4.636 -2.218 11.762 1.00 97.19 98 ALA A CA 1
ATOM 810 C C . ALA A 1 98 ? -3.720 -3.298 11.137 1.00 97.19 98 ALA A C 1
ATOM 812 O O . ALA A 1 98 ? -3.045 -3.075 10.131 1.00 97.19 98 ALA A O 1
ATOM 813 N N . ILE A 1 99 ? -3.692 -4.515 11.705 1.00 98.00 99 ILE A N 1
ATOM 814 C CA . ILE A 1 99 ? -2.956 -5.643 11.104 1.00 98.00 99 ILE A CA 1
ATOM 815 C C . ILE A 1 99 ? -3.571 -6.049 9.760 1.00 98.00 99 ILE A C 1
ATOM 817 O O . ILE A 1 99 ? -2.827 -6.326 8.815 1.00 98.00 99 ILE A O 1
ATOM 821 N N . ALA A 1 100 ? -4.899 -6.126 9.671 1.00 97.75 100 ALA A N 1
ATOM 822 C CA . ALA A 1 100 ? -5.594 -6.476 8.439 1.00 97.75 100 ALA A CA 1
ATOM 823 C C . ALA A 1 100 ? -5.299 -5.461 7.329 1.00 97.75 100 ALA A C 1
ATOM 825 O O . ALA A 1 100 ? -4.957 -5.868 6.219 1.00 97.75 100 ALA A O 1
ATOM 826 N N . ASP A 1 101 ? -5.310 -4.172 7.647 1.00 96.62 101 ASP A N 1
ATOM 827 C CA . ASP A 1 101 ? -5.049 -3.083 6.711 1.00 96.62 101 ASP A CA 1
ATOM 828 C C . ASP A 1 101 ? -3.598 -3.093 6.190 1.00 96.62 101 ASP A C 1
ATOM 830 O O . ASP A 1 101 ? -3.363 -3.013 4.975 1.00 96.62 101 ASP A O 1
ATOM 83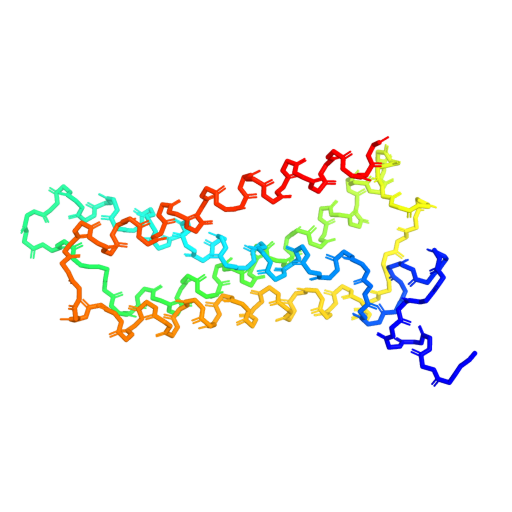4 N N . ILE A 1 102 ? -2.612 -3.382 7.052 1.00 98.12 102 ILE A N 1
ATOM 835 C CA . ILE A 1 102 ? -1.221 -3.644 6.626 1.00 98.12 102 ILE A CA 1
ATOM 836 C C . ILE A 1 102 ? -1.144 -4.853 5.684 1.00 98.12 102 ILE A C 1
ATOM 838 O O . ILE A 1 102 ? -0.462 -4.809 4.652 1.00 98.12 102 ILE A O 1
ATOM 842 N N . VAL A 1 103 ? -1.822 -5.950 6.034 1.00 98.25 103 VAL A N 1
ATOM 843 C CA . VAL A 1 103 ? -1.831 -7.180 5.229 1.00 98.25 103 VAL A CA 1
ATOM 844 C C . VAL A 1 103 ? -2.474 -6.929 3.867 1.00 98.25 103 VAL A C 1
ATOM 846 O O . VAL A 1 103 ? -1.936 -7.386 2.857 1.00 98.25 103 VAL A O 1
ATOM 849 N N . LEU A 1 104 ? -3.569 -6.172 3.810 1.00 97.19 104 LEU A N 1
ATOM 850 C CA . LEU A 1 104 ? -4.233 -5.788 2.569 1.00 97.19 104 LEU A CA 1
ATOM 851 C C . LEU A 1 104 ? -3.307 -4.958 1.676 1.00 97.19 104 LEU A C 1
ATOM 853 O O . LEU A 1 104 ? -3.128 -5.309 0.505 1.00 97.19 104 LEU A O 1
ATOM 857 N N . GLY A 1 105 ? -2.638 -3.941 2.226 1.00 96.56 105 GLY A N 1
ATOM 858 C CA . GLY A 1 105 ? -1.621 -3.182 1.490 1.00 96.56 105 GLY A CA 1
ATOM 859 C C . GLY A 1 105 ? -0.481 -4.064 0.965 1.00 96.56 105 GLY A C 1
ATOM 860 O O . GLY A 1 105 ? -0.016 -3.900 -0.164 1.00 96.56 105 GLY A O 1
ATOM 861 N N . GLY A 1 106 ? -0.071 -5.071 1.737 1.00 97.81 106 GLY A N 1
ATOM 862 C CA . GLY A 1 106 ? 0.885 -6.081 1.289 1.00 97.81 106 GLY A CA 1
ATOM 863 C C . GLY A 1 106 ? 0.367 -6.947 0.138 1.00 97.81 106 GLY A C 1
ATOM 864 O O . GLY A 1 106 ? 1.060 -7.131 -0.864 1.00 97.81 106 GLY A O 1
ATOM 865 N N . ILE A 1 107 ? -0.854 -7.472 0.249 1.00 98.00 107 ILE A N 1
ATOM 866 C CA . ILE A 1 107 ? -1.463 -8.336 -0.771 1.00 98.00 107 ILE A CA 1
ATOM 867 C C . ILE A 1 107 ? -1.561 -7.602 -2.110 1.00 98.00 107 ILE A C 1
ATOM 869 O O . ILE A 1 107 ? -1.176 -8.159 -3.141 1.00 98.00 107 ILE A O 1
ATOM 873 N N . SER A 1 108 ? -2.025 -6.352 -2.120 1.00 95.38 108 SER A N 1
ATOM 874 C CA . SER A 1 108 ? -2.147 -5.593 -3.367 1.00 95.38 108 SER A CA 1
ATOM 875 C C . SER A 1 108 ? -0.786 -5.247 -3.979 1.00 95.38 108 SER A C 1
ATOM 877 O O . SER A 1 108 ? -0.618 -5.374 -5.195 1.00 95.38 108 SER A O 1
ATOM 879 N N . ALA A 1 109 ? 0.214 -4.917 -3.154 1.00 96.31 109 ALA A N 1
ATOM 880 C CA . ALA A 1 109 ? 1.593 -4.726 -3.598 1.00 96.31 109 ALA A CA 1
ATOM 881 C C . ALA A 1 109 ? 2.169 -6.000 -4.237 1.00 96.31 109 ALA A C 1
ATOM 883 O O . ALA A 1 109 ? 2.799 -5.940 -5.295 1.00 96.31 109 ALA A O 1
ATOM 884 N N . LEU A 1 110 ? 1.912 -7.166 -3.634 1.00 96.38 110 LEU A N 1
ATOM 885 C CA . LEU A 1 110 ? 2.328 -8.458 -4.178 1.00 96.38 110 LEU A CA 1
ATOM 886 C C . LEU A 1 110 ? 1.660 -8.740 -5.527 1.00 96.38 110 LEU A C 1
ATOM 888 O O . LEU A 1 110 ? 2.347 -9.140 -6.466 1.00 96.38 110 LEU A O 1
ATOM 892 N N . ILE A 1 111 ? 0.348 -8.512 -5.642 1.00 95.25 111 ILE A N 1
ATOM 893 C CA . ILE A 1 111 ? -0.404 -8.713 -6.890 1.00 95.25 111 ILE A CA 1
ATOM 894 C C . ILE A 1 111 ? 0.165 -7.828 -8.004 1.00 95.25 111 ILE A C 1
ATOM 896 O O . ILE A 1 111 ? 0.480 -8.325 -9.087 1.00 95.25 111 ILE A O 1
ATOM 900 N N . VAL A 1 112 ? 0.342 -6.530 -7.741 1.00 91.81 112 VAL A N 1
ATOM 901 C CA . VAL A 1 112 ? 0.881 -5.571 -8.721 1.00 91.81 112 VAL A CA 1
ATOM 902 C C . VAL A 1 112 ? 2.318 -5.894 -9.088 1.00 91.81 112 VAL A C 1
ATOM 904 O O . VAL A 1 112 ? 2.671 -5.825 -10.267 1.00 91.81 112 VAL A O 1
ATOM 907 N N . GLY A 1 113 ? 3.117 -6.311 -8.103 1.00 91.81 113 GLY A N 1
ATOM 90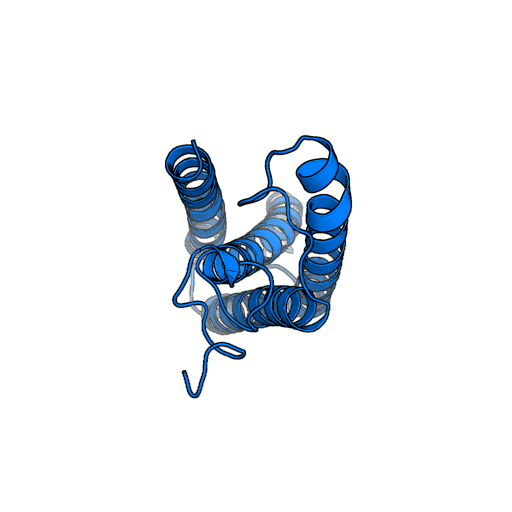8 C CA . GLY A 1 113 ? 4.411 -6.928 -8.327 1.00 91.81 113 GLY A CA 1
ATOM 909 C C . GLY A 1 113 ? 4.271 -8.052 -9.341 1.00 91.81 113 GLY A C 1
ATOM 910 O O . GLY A 1 113 ? 4.672 -7.888 -10.486 1.00 91.81 113 GLY A O 1
ATOM 911 N N . VAL A 1 114 ? 3.640 -9.169 -8.984 1.00 92.50 114 VAL A N 1
ATOM 912 C CA . VAL A 1 114 ? 3.499 -10.342 -9.866 1.00 92.50 114 VAL A CA 1
ATOM 913 C C . VAL A 1 114 ? 3.036 -9.968 -11.281 1.00 92.50 114 VAL A C 1
ATOM 915 O O . VAL A 1 114 ? 3.635 -10.434 -12.252 1.00 92.50 114 VAL A O 1
ATOM 918 N N . ILE A 1 115 ? 2.050 -9.078 -11.426 1.00 90.19 115 ILE A N 1
ATOM 919 C CA . ILE A 1 115 ? 1.610 -8.578 -12.737 1.00 90.19 115 ILE A CA 1
ATOM 920 C C . ILE A 1 115 ? 2.766 -7.909 -13.487 1.00 90.19 115 ILE A C 1
ATOM 922 O O . ILE A 1 115 ? 3.079 -8.304 -14.612 1.00 90.19 115 ILE A O 1
ATOM 926 N N . GLY A 1 116 ? 3.453 -6.945 -12.873 1.00 86.50 116 GLY A N 1
ATOM 927 C CA . GLY A 1 116 ? 4.610 -6.314 -13.498 1.00 86.50 116 GLY A CA 1
ATOM 928 C C . GLY A 1 116 ? 5.724 -7.321 -13.839 1.00 86.50 116 GLY A C 1
ATOM 929 O O . GLY A 1 116 ? 6.421 -7.123 -14.832 1.00 86.50 116 GLY A O 1
ATOM 930 N N . TYR A 1 117 ? 5.877 -8.419 -13.079 1.00 86.69 117 TYR A N 1
ATOM 931 C CA . TYR A 1 117 ? 6.941 -9.411 -13.302 1.00 86.69 117 TYR A CA 1
ATOM 932 C C . TYR A 1 117 ? 6.676 -10.122 -14.617 1.00 86.69 117 TYR A C 1
ATOM 934 O O . TYR A 1 117 ? 7.558 -10.278 -15.461 1.00 86.69 117 TYR A O 1
ATOM 942 N N . LEU A 1 118 ? 5.416 -10.525 -14.790 1.00 88.06 118 LEU A N 1
ATOM 943 C CA . LEU A 1 118 ? 4.929 -11.204 -15.977 1.00 88.06 118 LEU A CA 1
ATOM 944 C C . LEU A 1 118 ? 4.974 -10.294 -17.208 1.00 88.06 118 LEU A C 1
ATOM 946 O O . LEU A 1 118 ? 5.179 -10.792 -18.317 1.00 88.06 118 LEU A O 1
ATOM 950 N N . LEU A 1 119 ? 4.806 -8.981 -17.024 1.00 85.06 119 LEU A N 1
ATOM 951 C CA . LEU A 1 119 ? 4.876 -7.994 -18.103 1.00 85.06 119 LEU A CA 1
ATOM 952 C C . LEU A 1 119 ? 6.312 -7.595 -18.466 1.00 85.06 119 LEU A C 1
ATOM 954 O O . LEU A 1 119 ? 6.563 -7.278 -19.625 1.00 85.06 119 LEU A O 1
ATOM 958 N N . TYR A 1 120 ? 7.262 -7.661 -17.531 1.00 82.19 120 TYR A N 1
ATOM 959 C CA . TYR A 1 120 ? 8.634 -7.146 -17.663 1.00 82.19 120 TYR A CA 1
ATOM 960 C C . TYR A 1 120 ? 9.375 -7.548 -18.957 1.00 82.19 120 TYR A C 1
ATOM 962 O O . TYR A 1 120 ? 10.160 -6.770 -19.517 1.00 82.19 120 TYR A O 1
ATOM 970 N N . GLU A 1 121 ? 9.153 -8.769 -19.448 1.00 79.94 121 GLU A N 1
ATOM 971 C CA . GLU A 1 121 ? 9.766 -9.278 -20.688 1.00 79.94 121 GLU A CA 1
ATOM 972 C C . GLU A 1 121 ? 8.848 -9.172 -21.908 1.00 79.94 121 GLU A C 1
ATOM 974 O O . GLU A 1 121 ? 9.328 -9.256 -23.035 1.00 79.94 121 GLU A O 1
ATOM 979 N N . LYS A 1 122 ? 7.546 -8.965 -21.691 1.00 83.94 122 LYS A N 1
ATOM 980 C CA . LYS A 1 122 ? 6.507 -9.039 -22.724 1.00 83.94 122 LYS A CA 1
ATOM 981 C C . LYS A 1 122 ? 6.128 -7.685 -23.314 1.00 83.94 122 LYS A C 1
ATOM 983 O O . LYS A 1 122 ? 5.620 -7.650 -24.429 1.00 83.94 122 LYS A O 1
ATOM 988 N N . VAL A 1 123 ? 6.348 -6.595 -22.581 1.00 81.81 123 VAL A N 1
ATOM 989 C CA . VAL A 1 123 ? 5.920 -5.249 -22.992 1.00 81.81 123 VAL A CA 1
ATOM 990 C C . VAL A 1 123 ? 7.101 -4.350 -23.337 1.00 81.81 123 VAL A C 1
ATOM 992 O O . VAL A 1 123 ? 8.226 -4.526 -22.851 1.00 81.81 123 VAL A O 1
ATOM 995 N N . LYS A 1 124 ? 6.846 -3.351 -24.185 1.00 79.38 124 LYS A N 1
ATOM 996 C CA . LYS A 1 124 ? 7.846 -2.335 -24.525 1.00 79.38 124 LYS A CA 1
ATOM 997 C C . LYS A 1 124 ? 8.125 -1.434 -23.322 1.00 79.38 124 LYS A C 1
ATOM 999 O O . LYS A 1 124 ? 7.286 -1.228 -22.450 1.00 79.38 124 LYS A O 1
ATOM 1004 N N . LYS A 1 125 ? 9.300 -0.804 -23.334 1.00 74.38 125 LYS A N 1
ATOM 1005 C CA . LYS A 1 125 ? 9.763 0.158 -22.317 1.00 74.38 125 LYS A CA 1
ATOM 1006 C C . LYS A 1 125 ? 8.698 1.192 -21.920 1.00 74.38 125 LYS A C 1
ATOM 1008 O O . LYS A 1 125 ? 8.462 1.406 -20.736 1.00 74.38 125 LYS A O 1
ATOM 1013 N N . TYR A 1 126 ? 8.061 1.818 -22.905 1.00 74.94 126 TYR A N 1
ATOM 1014 C CA . TYR A 1 126 ? 7.072 2.872 -22.673 1.00 74.94 126 TYR A CA 1
ATOM 1015 C C . TYR A 1 126 ? 5.751 2.329 -22.118 1.00 74.94 126 TYR A C 1
ATOM 1017 O O . TYR A 1 126 ? 5.135 2.978 -21.285 1.00 74.94 126 TYR A O 1
ATOM 1025 N N . GLU A 1 127 ? 5.349 1.120 -22.513 1.00 79.88 127 GLU A N 1
ATOM 1026 C CA . GLU A 1 127 ? 4.149 0.447 -21.997 1.00 79.88 127 GLU A CA 1
ATOM 1027 C C . GLU A 1 127 ? 4.327 0.083 -20.515 1.00 79.88 127 GLU A C 1
ATOM 1029 O O . GLU A 1 127 ? 3.421 0.283 -19.709 1.00 79.88 127 GLU A O 1
ATOM 1034 N N . PHE A 1 128 ? 5.531 -0.359 -20.133 1.00 75.88 128 PHE A N 1
ATOM 1035 C CA . PHE A 1 128 ? 5.882 -0.626 -18.736 1.00 75.88 128 PHE A CA 1
ATOM 1036 C C . PHE A 1 128 ? 5.875 0.644 -17.874 1.00 75.88 128 PHE A C 1
ATOM 1038 O O . PHE A 1 128 ? 5.430 0.623 -16.730 1.00 75.88 128 PHE A O 1
ATOM 1045 N N . LEU A 1 129 ? 6.338 1.769 -18.428 1.00 77.81 129 LEU A N 1
ATOM 1046 C CA . LEU A 1 129 ? 6.292 3.066 -17.754 1.00 77.81 129 LEU A CA 1
ATOM 1047 C C . LEU A 1 129 ? 4.845 3.553 -17.574 1.00 77.81 129 LEU A C 1
ATOM 1049 O O . LEU A 1 129 ? 4.475 3.999 -16.489 1.00 77.81 129 LEU A O 1
ATOM 1053 N N . LEU A 1 130 ? 4.023 3.434 -18.622 1.00 82.31 130 LEU A N 1
ATOM 1054 C CA . LEU A 1 130 ? 2.609 3.812 -18.591 1.00 82.31 130 LEU A CA 1
ATOM 1055 C C . LEU A 1 130 ? 1.822 3.003 -17.558 1.00 82.31 130 LEU A C 1
ATOM 1057 O O . LEU A 1 130 ? 0.980 3.582 -16.880 1.00 82.31 130 LEU A O 1
ATOM 1061 N N . PHE A 1 131 ? 2.133 1.714 -17.378 1.00 83.56 131 PHE A N 1
ATOM 1062 C CA . PHE A 1 131 ? 1.540 0.889 -16.322 1.00 83.56 131 PHE A CA 1
ATOM 1063 C C . PHE A 1 131 ? 1.718 1.529 -14.935 1.00 83.56 131 PHE A C 1
ATOM 1065 O O . PHE A 1 131 ? 0.725 1.812 -14.266 1.00 83.56 131 PHE A O 1
ATOM 1072 N N . TYR A 1 132 ? 2.949 1.862 -14.533 1.00 79.25 132 TYR A N 1
ATOM 1073 C CA . TYR A 1 132 ? 3.183 2.454 -13.209 1.00 79.25 132 TYR A CA 1
ATOM 1074 C C . TYR A 1 132 ? 2.657 3.881 -13.070 1.00 79.25 132 TYR A C 1
ATOM 1076 O O . TYR A 1 132 ? 2.158 4.239 -12.006 1.00 79.25 132 TYR A O 1
ATOM 1084 N N . ILE A 1 133 ? 2.725 4.690 -14.134 1.00 82.88 133 ILE A N 1
ATOM 1085 C CA . ILE A 1 133 ? 2.122 6.031 -14.128 1.00 82.88 133 ILE A CA 1
ATOM 1086 C C . ILE A 1 133 ? 0.606 5.919 -13.946 1.00 82.88 133 ILE A C 1
ATOM 1088 O O . ILE A 1 133 ? 0.040 6.625 -13.117 1.00 82.88 133 ILE A O 1
ATOM 1092 N N . SER A 1 134 ? -0.052 5.015 -14.676 1.00 83.06 134 SER A N 1
ATOM 1093 C CA . SER A 1 134 ? -1.498 4.812 -14.560 1.00 83.06 134 SER A CA 1
ATOM 1094 C C . SER A 1 134 ? -1.897 4.333 -13.164 1.00 83.06 134 SER A C 1
ATOM 1096 O O . SER A 1 134 ? -2.860 4.853 -12.606 1.00 83.06 134 SER A O 1
ATOM 1098 N N . ALA A 1 135 ? -1.111 3.438 -12.556 1.00 79.75 135 ALA A N 1
ATOM 1099 C CA . ALA A 1 135 ? -1.318 2.992 -11.183 1.00 79.75 135 ALA A CA 1
ATOM 1100 C C . ALA A 1 135 ? -1.166 4.146 -10.176 1.00 79.75 135 ALA A C 1
ATOM 1102 O O . ALA A 1 135 ? -2.017 4.317 -9.309 1.00 79.75 135 ALA A O 1
ATOM 1103 N N . ALA A 1 136 ? -0.144 4.995 -10.327 1.00 76.44 136 ALA A N 1
ATOM 1104 C CA . ALA A 1 136 ? 0.041 6.168 -9.473 1.00 76.44 136 ALA A CA 1
ATOM 1105 C C . ALA A 1 136 ? -1.077 7.215 -9.640 1.00 76.44 136 ALA A C 1
ATOM 1107 O O . ALA A 1 136 ? -1.548 7.774 -8.654 1.00 76.44 136 ALA A O 1
ATOM 1108 N N . LEU A 1 137 ? -1.543 7.463 -10.869 1.00 84.00 137 LEU A N 1
ATOM 1109 C CA . LEU A 1 137 ? -2.665 8.374 -11.128 1.00 84.00 137 LEU A CA 1
ATOM 1110 C C . LEU A 1 137 ? -3.981 7.843 -10.550 1.00 84.00 137 LEU A C 1
ATOM 1112 O O . LEU A 1 137 ? -4.757 8.619 -9.992 1.00 84.00 137 LEU A O 1
ATOM 1116 N N . LEU A 1 138 ? -4.208 6.529 -10.637 1.00 78.75 138 LEU A N 1
ATOM 1117 C CA . LEU A 1 138 ? -5.341 5.863 -9.994 1.00 78.75 138 LEU A CA 1
ATOM 1118 C C . LEU A 1 138 ? -5.332 6.071 -8.475 1.00 78.75 138 LEU A C 1
ATOM 1120 O O . LEU A 1 138 ? -6.403 6.262 -7.910 1.00 78.75 138 LEU A O 1
ATOM 1124 N N . PHE A 1 139 ? -4.161 6.128 -7.826 1.00 75.19 139 PHE A N 1
ATOM 1125 C CA . PHE A 1 139 ? -4.084 6.505 -6.410 1.00 75.19 139 PHE A CA 1
ATOM 1126 C C . PHE A 1 139 ? -4.584 7.898 -6.146 1.00 75.19 139 PHE A C 1
ATOM 1128 O O . PHE A 1 139 ? -5.353 8.096 -5.226 1.00 75.19 139 PHE A O 1
ATOM 1135 N N . VAL A 1 140 ? -4.080 8.875 -6.903 1.00 78.44 140 VAL A N 1
ATOM 1136 C CA . VAL A 1 140 ? -4.371 10.278 -6.637 1.00 78.44 140 VAL A CA 1
ATOM 1137 C C . VAL A 1 140 ? -5.864 10.485 -6.820 1.00 78.44 140 VAL A C 1
ATOM 1139 O O . VAL A 1 140 ? -6.496 11.119 -5.986 1.00 78.44 140 VAL A O 1
ATOM 1142 N N . LEU A 1 141 ? -6.439 9.868 -7.856 1.00 81.12 141 LEU A N 1
ATOM 1143 C CA . LEU A 1 141 ? -7.878 9.842 -8.054 1.00 81.12 141 LEU A CA 1
ATOM 1144 C C . LEU A 1 141 ? -8.603 9.173 -6.878 1.00 81.12 141 LEU A C 1
ATOM 1146 O O . LEU A 1 141 ? -9.553 9.750 -6.362 1.00 81.12 141 LEU A O 1
ATOM 1150 N N . PHE A 1 142 ? -8.154 7.996 -6.435 1.00 75.19 142 PHE A N 1
ATOM 1151 C CA . PHE A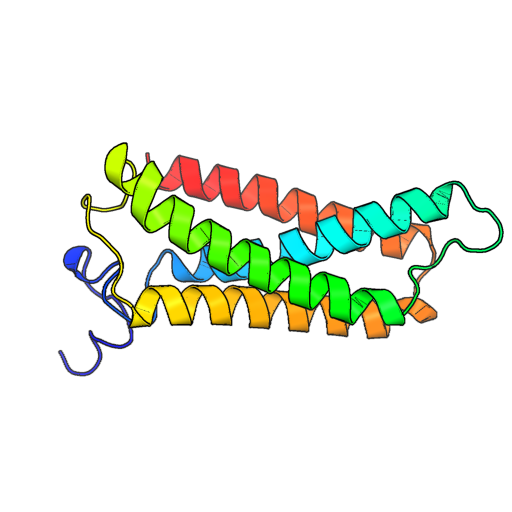 1 142 ? -8.768 7.285 -5.315 1.00 75.19 142 PHE A CA 1
ATOM 1152 C C . PHE A 1 142 ? -8.663 8.067 -4.002 1.00 75.19 142 PHE A C 1
ATOM 1154 O O . PHE A 1 142 ? -9.655 8.190 -3.305 1.00 75.19 142 PHE A O 1
ATOM 1161 N N . PHE A 1 143 ? -7.508 8.649 -3.688 1.00 73.75 143 PHE A N 1
ATOM 1162 C CA . PHE A 1 143 ? -7.264 9.467 -2.504 1.00 73.75 143 PHE A CA 1
ATOM 1163 C C . PHE A 1 143 ? -8.107 10.744 -2.522 1.00 73.75 143 PHE A C 1
ATOM 1165 O O . PHE A 1 143 ? -8.680 11.119 -1.508 1.00 73.75 143 PHE A O 1
ATOM 1172 N N . VAL A 1 144 ? -8.243 11.397 -3.680 1.00 77.69 144 VAL A N 1
ATOM 1173 C CA . VAL A 1 144 ? -9.149 12.545 -3.824 1.00 77.69 144 VAL A CA 1
ATOM 1174 C C . VAL A 1 144 ? -10.596 12.119 -3.597 1.00 77.69 144 VAL A C 1
ATOM 1176 O O . VAL A 1 144 ? -11.303 12.796 -2.862 1.00 77.69 144 VAL A O 1
ATOM 1179 N N . ILE A 1 145 ? -11.034 11.002 -4.187 1.00 74.31 145 ILE A N 1
ATOM 1180 C CA . ILE A 1 145 ? -12.379 10.457 -3.948 1.00 74.31 145 ILE A CA 1
ATOM 1181 C C . ILE A 1 145 ? -12.562 10.131 -2.462 1.00 74.31 145 ILE A C 1
ATOM 1183 O O . ILE A 1 145 ? -13.578 10.500 -1.894 1.00 74.31 145 ILE A O 1
ATOM 1187 N N . TYR A 1 146 ? -11.577 9.491 -1.838 1.00 69.19 146 TYR A N 1
ATOM 1188 C CA . TYR A 1 146 ? -11.565 9.120 -0.427 1.00 69.19 146 TYR A CA 1
ATOM 1189 C C . TYR A 1 146 ? -11.761 10.347 0.470 1.00 69.19 146 TYR A C 1
ATOM 1191 O O . TYR A 1 146 ? -12.719 10.398 1.231 1.00 69.19 146 TYR A O 1
ATOM 1199 N N . VAL A 1 147 ? -10.933 11.381 0.287 1.00 68.00 147 VAL A N 1
ATOM 1200 C CA . VAL A 1 147 ? -11.039 12.641 1.034 1.00 68.00 147 VAL A CA 1
ATOM 1201 C C . VAL A 1 147 ? -12.391 13.313 0.782 1.00 68.00 147 VAL A C 1
ATOM 1203 O O . VAL A 1 147 ? -13.037 13.757 1.719 1.00 68.00 147 VAL A O 1
ATOM 1206 N N . VAL A 1 148 ? -12.854 13.375 -0.469 1.00 69.06 148 VAL A N 1
ATOM 1207 C CA . VAL A 1 148 ? -14.140 14.009 -0.811 1.00 69.06 148 VAL A CA 1
ATOM 1208 C C . VAL A 1 148 ? -15.342 13.246 -0.251 1.00 69.06 148 VAL A C 1
ATOM 1210 O O . VAL A 1 148 ? -16.357 13.870 0.015 1.00 69.06 148 VAL A O 1
ATOM 1213 N N . LEU A 1 149 ? -15.265 11.923 -0.102 1.00 62.56 149 LEU A N 1
ATOM 1214 C CA . LEU A 1 149 ? -16.352 11.117 0.462 1.00 62.56 149 LEU A CA 1
ATOM 1215 C C . LEU A 1 149 ? -16.363 11.114 1.997 1.00 62.56 149 LEU A C 1
ATOM 1217 O O . LEU A 1 149 ? -17.392 10.783 2.582 1.00 62.56 149 LEU A O 1
ATOM 1221 N N . GLU A 1 150 ? -15.246 11.453 2.642 1.00 55.78 150 GLU A N 1
ATOM 1222 C CA . GLU A 1 150 ? -15.160 11.615 4.099 1.00 55.78 150 GLU A CA 1
ATOM 1223 C C . GLU A 1 150 ? -15.616 12.999 4.600 1.00 55.78 150 GLU A C 1
ATOM 1225 O O . GLU A 1 150 ? -15.960 13.120 5.778 1.00 55.78 150 GLU A O 1
ATOM 1230 N N . PHE A 1 151 ? -15.646 14.019 3.733 1.00 46.06 151 PHE A N 1
ATOM 1231 C CA . PHE A 1 151 ? -16.156 15.370 4.024 1.00 46.06 151 PHE A CA 1
ATOM 1232 C C . PHE A 1 151 ? -17.591 15.581 3.520 1.00 46.06 151 PHE A C 1
ATOM 1234 O O . PHE A 1 151 ? -18.345 16.300 4.217 1.00 46.06 151 PHE A O 1
#

Secondary structure (DSSP, 8-state):
--STTTB--SGGGTTTSSB-STHHHHHHHHHHHHHHHHHHHHHHHHT-TT--SPPTTHHHHHHHHHHHHHHHHHHHIIIIIHHTT-SGGG-PPPHHHHHHHHHHHHHHHHHHHHHHHHHTTTS-HHHHHHHHHHHHHHHHHHHHHHHHHH-